Protein AF-J1I8H1-F1 (afdb_monomer_lite)

Sequence (142 aa):
MSASLAVLFSNYQLYTHQLIQLRWQAKSLSPWIWAPKLAKFALEAEREKDLLLDIMLADGQLPPASKSAHQRLANIPDLQGVKKTLPKILLRLRENSQLILGQIESWAKEQPQEKKWAKLKVALEERLLELEVGPKRQELSA

Foldseek 3Di:
DQQDLLQLLLLLVQLLVLLVVVLVLCCVFFVPPSNVLSVVVSVVSVVLSVLSQVVCVVVVHDHDPDPVSSVVSHPQDHCVPQPSDQQSSLVSSLVSLVVSLVSLVVVCVVCVPPVSSVVSNVSSVVSNVVSVVPQDPVRRPD

Radius of gyration: 15.37 Å; chains: 1; bounding box: 39×29×42 Å

Structure (mmCIF, N/CA/C/O backbone):
data_AF-J1I8H1-F1
#
_entry.id   AF-J1I8H1-F1
#
loop_
_atom_site.group_PDB
_atom_site.id
_atom_site.type_symbol
_atom_site.label_atom_id
_atom_site.label_alt_id
_atom_site.label_comp_id
_atom_site.label_asym_id
_atom_site.label_entity_id
_atom_site.label_seq_id
_atom_site.pdbx_PDB_ins_code
_atom_site.Cartn_x
_atom_site.Cartn_y
_atom_site.Cartn_z
_atom_site.occupancy
_atom_site.B_iso_or_equiv
_atom_site.auth_seq_id
_atom_site.auth_comp_id
_atom_site.auth_asym_id
_atom_site.auth_atom_id
_atom_site.pdbx_PDB_model_num
ATOM 1 N N . MET A 1 1 ? -0.354 16.217 13.204 1.00 37.94 1 MET A N 1
ATOM 2 C CA . MET A 1 1 ? -1.635 15.951 12.517 1.00 37.94 1 MET A CA 1
ATOM 3 C C . MET A 1 1 ? -1.649 14.472 12.182 1.00 37.94 1 MET A C 1
ATOM 5 O O . MET A 1 1 ? -0.811 14.071 11.383 1.00 37.94 1 MET A O 1
ATOM 9 N N . SER A 1 2 ? -2.486 13.660 12.833 1.00 48.31 2 SER A N 1
ATOM 10 C CA . SER A 1 2 ? -2.638 12.254 12.443 1.00 48.31 2 SER A CA 1
ATOM 11 C C . SER A 1 2 ? -3.287 12.215 11.055 1.00 48.31 2 SER A C 1
ATOM 13 O O . SER A 1 2 ? -4.291 12.883 10.801 1.00 48.31 2 SER A O 1
ATOM 15 N N . ALA A 1 3 ? -2.649 11.538 10.100 1.00 62.69 3 ALA A N 1
ATOM 16 C CA . ALA A 1 3 ? -3.223 11.355 8.771 1.00 62.69 3 ALA A CA 1
ATOM 17 C C . ALA A 1 3 ? -4.451 10.447 8.910 1.00 62.69 3 ALA A C 1
ATOM 19 O O . ALA A 1 3 ? -4.320 9.345 9.435 1.00 62.69 3 ALA A O 1
ATOM 20 N N . SER A 1 4 ? -5.631 10.899 8.476 1.00 85.25 4 SER A N 1
ATOM 21 C CA . SER A 1 4 ? -6.875 10.137 8.645 1.00 85.25 4 SER A CA 1
ATOM 22 C C . SER A 1 4 ? -6.801 8.760 7.971 1.00 85.25 4 SER A C 1
ATOM 24 O O . SER A 1 4 ? -6.109 8.592 6.964 1.00 85.25 4 SER A O 1
ATOM 26 N N . LEU A 1 5 ? -7.556 7.775 8.475 1.00 90.00 5 LEU A N 1
ATOM 27 C CA . LEU A 1 5 ? -7.651 6.451 7.840 1.00 90.00 5 LEU A CA 1
ATOM 28 C C . LEU A 1 5 ? -8.076 6.549 6.369 1.00 90.00 5 LEU A C 1
ATOM 30 O O . LEU A 1 5 ? -7.595 5.792 5.533 1.00 90.00 5 LEU A O 1
ATOM 34 N N . ALA A 1 6 ? -8.895 7.546 6.024 1.00 92.12 6 ALA A N 1
ATOM 35 C CA . ALA A 1 6 ? -9.278 7.833 4.646 1.00 92.12 6 ALA A CA 1
ATOM 36 C C . ALA A 1 6 ? -8.084 8.201 3.738 1.00 92.12 6 ALA A C 1
ATOM 38 O O . ALA A 1 6 ? -8.099 7.862 2.551 1.00 92.12 6 ALA A O 1
ATOM 39 N N . VAL A 1 7 ? -7.047 8.866 4.267 1.00 93.62 7 VAL A N 1
ATOM 40 C CA . VAL A 1 7 ? -5.796 9.141 3.536 1.00 93.62 7 VAL A CA 1
ATOM 41 C C . VAL A 1 7 ? -5.021 7.848 3.313 1.00 93.62 7 VAL 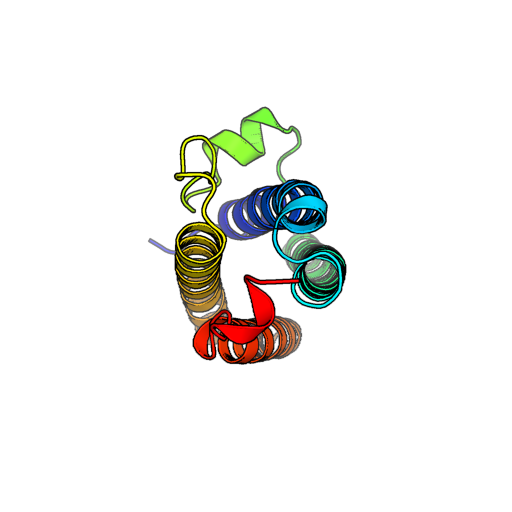A C 1
ATOM 43 O O . VAL A 1 7 ? -4.659 7.560 2.175 1.00 93.62 7 VAL A O 1
ATOM 46 N N . LEU A 1 8 ? -4.826 7.036 4.357 1.00 93.75 8 LEU A N 1
ATOM 47 C CA . LEU A 1 8 ? -4.116 5.756 4.243 1.00 93.75 8 LEU A CA 1
ATOM 48 C C . LEU A 1 8 ? -4.824 4.803 3.267 1.00 93.75 8 LEU A C 1
ATOM 50 O O . LEU A 1 8 ? -4.192 4.233 2.379 1.00 93.75 8 LEU A O 1
ATOM 54 N N . PHE A 1 9 ? -6.149 4.705 3.357 1.00 95.19 9 PHE A N 1
ATOM 55 C CA . PHE A 1 9 ? -6.962 3.928 2.425 1.00 95.19 9 PHE A CA 1
ATOM 56 C C . PHE A 1 9 ? -6.828 4.443 0.984 1.00 95.19 9 PHE A C 1
ATOM 58 O O . PHE A 1 9 ? -6.683 3.666 0.041 1.00 95.19 9 PHE A O 1
ATOM 65 N N . SER A 1 10 ? -6.822 5.766 0.792 1.00 95.31 10 SER A N 1
ATOM 66 C CA . SER A 1 10 ? -6.630 6.372 -0.533 1.00 95.31 10 SER A CA 1
ATOM 67 C C . SER A 1 10 ? -5.224 6.154 -1.089 1.00 95.31 10 SER A C 1
ATOM 69 O O . SER A 1 10 ? -5.076 5.947 -2.293 1.00 95.31 10 SER A O 1
ATOM 71 N N . ASN A 1 11 ? -4.205 6.136 -0.229 1.00 94.94 11 ASN A N 1
ATOM 72 C CA . ASN A 1 11 ? -2.849 5.763 -0.611 1.00 94.94 11 ASN A CA 1
ATOM 73 C C . ASN A 1 11 ? -2.792 4.319 -1.086 1.00 94.94 11 ASN A C 1
ATOM 75 O O . ASN A 1 11 ? -2.241 4.067 -2.150 1.00 94.94 11 ASN A O 1
ATOM 79 N N . TYR A 1 12 ? -3.422 3.391 -0.367 1.00 94.62 12 TYR A N 1
ATOM 80 C CA . TYR A 1 12 ? -3.531 1.999 -0.798 1.00 94.62 12 TYR A CA 1
ATOM 81 C C . TYR A 1 12 ? -4.258 1.853 -2.134 1.00 94.62 12 TYR A C 1
ATOM 83 O O . TYR A 1 12 ? -3.799 1.121 -3.011 1.00 94.62 12 TYR A O 1
ATOM 91 N N . GLN A 1 13 ? -5.347 2.597 -2.335 1.00 94.75 13 GLN A N 1
ATOM 92 C CA . GLN A 1 13 ? -6.073 2.607 -3.603 1.00 94.75 13 GLN A CA 1
ATOM 93 C C . GLN A 1 13 ? -5.183 3.082 -4.767 1.00 94.75 13 GLN A C 1
ATOM 95 O O . GLN A 1 13 ? -5.150 2.443 -5.821 1.00 94.75 13 GLN A O 1
ATOM 100 N N . LEU A 1 14 ? -4.443 4.183 -4.590 1.00 94.31 14 LEU A N 1
ATOM 101 C CA . LEU A 1 14 ? -3.525 4.696 -5.611 1.00 94.31 14 LEU A CA 1
ATOM 102 C C . LEU A 1 14 ? -2.339 3.746 -5.834 1.00 94.31 14 LEU A C 1
ATOM 104 O O . LEU A 1 14 ? -2.012 3.422 -6.975 1.00 94.31 14 LEU A O 1
ATOM 108 N N . TYR A 1 15 ? -1.734 3.255 -4.757 1.00 94.44 15 TYR A N 1
ATOM 109 C CA . TYR A 1 15 ? -0.592 2.346 -4.781 1.00 94.44 15 TYR A CA 1
ATOM 110 C C . TYR A 1 15 ? -0.912 1.039 -5.510 1.00 94.44 15 TYR A C 1
ATOM 112 O O . TYR A 1 15 ? -0.144 0.575 -6.353 1.00 94.44 15 TYR A O 1
ATOM 120 N N . THR A 1 16 ? -2.090 0.476 -5.261 1.00 94.38 16 THR A N 1
ATOM 121 C CA . THR A 1 16 ? -2.517 -0.761 -5.917 1.00 94.38 16 THR A CA 1
ATOM 122 C C . THR A 1 16 ? -2.745 -0.554 -7.411 1.00 94.38 16 THR A C 1
ATOM 124 O O . THR A 1 16 ? -2.277 -1.340 -8.238 1.00 94.38 16 THR A O 1
ATOM 127 N N . HIS A 1 17 ? -3.377 0.564 -7.788 1.00 92.38 17 HIS A N 1
ATOM 128 C CA . HIS A 1 17 ? -3.529 0.948 -9.192 1.00 92.38 17 HIS A CA 1
ATOM 129 C C . HIS A 1 17 ? -2.165 1.095 -9.883 1.00 92.38 17 HIS A C 1
ATOM 131 O O . HIS A 1 17 ? -1.974 0.611 -11.002 1.00 92.38 17 HIS A O 1
ATOM 137 N N . GLN A 1 18 ? -1.199 1.719 -9.208 1.00 91.44 18 GLN A N 1
ATOM 138 C CA . GLN A 1 18 ? 0.170 1.868 -9.696 1.00 91.44 18 GLN A CA 1
ATOM 139 C C . GLN A 1 18 ? 0.850 0.514 -9.912 1.00 91.44 18 GLN A C 1
ATOM 141 O O . GLN A 1 18 ? 1.383 0.277 -10.993 1.00 91.44 18 GLN A O 1
ATOM 146 N N . LEU A 1 19 ? 0.779 -0.410 -8.950 1.00 92.81 19 LEU A N 1
ATOM 147 C CA . LEU A 1 19 ? 1.340 -1.759 -9.089 1.00 92.81 19 LEU A CA 1
ATOM 148 C C . LEU A 1 19 ? 0.769 -2.502 -10.306 1.00 92.81 19 LEU A C 1
ATOM 150 O O . LEU A 1 19 ? 1.519 -3.114 -11.070 1.00 92.81 19 LEU A O 1
ATOM 154 N N . ILE A 1 20 ? -0.541 -2.386 -10.546 1.00 91.25 20 ILE A N 1
ATOM 155 C CA . ILE A 1 20 ? -1.196 -2.975 -11.722 1.00 91.25 20 ILE A CA 1
ATOM 156 C C . ILE A 1 20 ? -0.669 -2.342 -13.013 1.00 91.25 20 ILE A C 1
ATOM 158 O O . ILE A 1 20 ? -0.311 -3.061 -13.947 1.00 91.25 20 ILE A O 1
ATOM 162 N N . GLN A 1 21 ? -0.588 -1.012 -13.089 1.00 88.31 21 GLN A N 1
ATOM 163 C CA . GLN A 1 21 ? -0.048 -0.328 -14.269 1.00 88.31 21 GLN A CA 1
ATOM 164 C C . GLN A 1 21 ? 1.404 -0.723 -14.545 1.00 88.31 21 GLN A C 1
ATOM 166 O O . GLN A 1 21 ? 1.776 -0.990 -15.690 1.00 88.31 21 GLN A O 1
ATOM 171 N N . LEU A 1 22 ? 2.219 -0.803 -13.498 1.00 87.25 22 LEU A N 1
ATOM 172 C CA . LEU A 1 22 ? 3.619 -1.173 -13.613 1.00 87.25 22 LEU A CA 1
ATOM 173 C C . LEU A 1 22 ? 3.810 -2.625 -14.015 1.00 87.25 22 LEU A C 1
ATOM 175 O O . LEU A 1 22 ? 4.704 -2.905 -14.806 1.00 87.25 22 LEU A O 1
ATOM 179 N N . ARG A 1 23 ? 2.962 -3.544 -13.545 1.00 88.31 23 ARG A N 1
ATOM 180 C CA . ARG A 1 23 ? 2.955 -4.931 -14.022 1.00 88.31 23 ARG A CA 1
ATOM 181 C C . ARG A 1 23 ? 2.849 -4.977 -15.546 1.00 88.31 23 ARG A C 1
ATOM 183 O O . ARG A 1 23 ? 3.581 -5.732 -16.181 1.00 88.31 23 ARG A O 1
ATOM 190 N N . TRP A 1 24 ? 1.960 -4.179 -16.141 1.00 85.19 24 TRP A N 1
ATOM 191 C CA . TRP A 1 24 ? 1.814 -4.118 -17.599 1.00 85.19 24 TRP A CA 1
ATOM 192 C C . TRP A 1 24 ? 3.061 -3.565 -18.289 1.00 85.19 24 TRP A C 1
ATOM 194 O O . TRP A 1 24 ? 3.471 -4.110 -19.307 1.00 85.19 24 TRP A O 1
ATOM 204 N N . GLN A 1 25 ? 3.704 -2.546 -17.717 1.00 82.88 25 GLN A N 1
ATOM 205 C CA . GLN A 1 25 ? 4.967 -2.010 -18.242 1.00 82.88 25 GLN A CA 1
ATOM 206 C C . GLN A 1 25 ? 6.132 -3.000 -18.089 1.00 82.88 25 GLN A C 1
ATOM 208 O O . GLN A 1 25 ? 6.980 -3.120 -18.969 1.00 82.88 25 GLN A O 1
ATOM 213 N N . ALA A 1 26 ? 6.170 -3.749 -16.989 1.00 81.94 26 ALA A N 1
ATOM 214 C CA . ALA A 1 26 ? 7.198 -4.743 -16.729 1.00 81.94 26 ALA A CA 1
ATOM 215 C C . ALA A 1 26 ? 7.097 -5.948 -17.671 1.00 81.94 26 ALA A C 1
ATOM 217 O O . ALA A 1 26 ? 8.117 -6.576 -17.925 1.00 81.94 26 ALA A O 1
ATOM 218 N N . LYS A 1 27 ? 5.929 -6.240 -18.265 1.00 81.94 27 LYS A N 1
ATOM 219 C CA . LYS A 1 27 ? 5.814 -7.294 -19.291 1.00 81.94 27 LYS A CA 1
ATOM 220 C C . LYS A 1 27 ? 6.740 -7.073 -20.489 1.00 81.94 27 LYS A C 1
ATOM 222 O O . LYS A 1 27 ? 7.129 -8.048 -21.112 1.00 81.94 27 LYS A O 1
ATOM 227 N N . SER A 1 28 ? 7.095 -5.829 -20.807 1.00 81.69 28 SER A N 1
ATOM 228 C CA . SER A 1 28 ? 8.050 -5.532 -21.883 1.00 81.69 28 SER A CA 1
ATOM 229 C C . SER A 1 28 ? 9.493 -5.341 -21.409 1.00 81.69 28 SER A C 1
ATOM 231 O O . SER A 1 28 ? 10.383 -5.303 -22.244 1.00 81.69 28 SER A O 1
ATOM 233 N N . LEU A 1 29 ? 9.731 -5.153 -20.106 1.00 79.88 29 LEU A N 1
ATOM 234 C CA . LEU A 1 29 ? 11.059 -4.814 -19.561 1.00 79.88 29 LEU A CA 1
ATOM 235 C C . LEU A 1 29 ? 11.703 -5.949 -18.753 1.00 79.88 29 LEU A C 1
ATOM 237 O O . LEU A 1 29 ? 12.917 -5.975 -18.604 1.00 79.88 29 LEU A O 1
ATOM 241 N N . SER A 1 30 ? 10.884 -6.801 -18.138 1.00 83.62 30 SER A N 1
ATOM 242 C CA . SER A 1 30 ? 11.289 -7.941 -17.313 1.00 83.62 30 SER A CA 1
ATOM 243 C C . SER A 1 30 ? 10.073 -8.870 -17.102 1.00 83.62 30 SER A C 1
ATOM 245 O O . SER A 1 30 ? 9.484 -8.925 -16.009 1.00 83.62 30 SER A O 1
ATOM 247 N N . PRO A 1 31 ? 9.627 -9.564 -18.167 1.00 84.94 31 PRO A N 1
ATOM 248 C CA . PRO A 1 31 ? 8.388 -10.347 -18.169 1.00 84.94 31 PRO A CA 1
ATOM 249 C C . PRO A 1 31 ? 8.385 -11.516 -17.185 1.00 84.94 31 PRO A C 1
ATOM 251 O O . PRO A 1 31 ? 7.321 -11.896 -16.701 1.00 84.94 31 PRO A O 1
ATOM 254 N N . TRP A 1 32 ? 9.554 -12.080 -16.885 1.00 88.06 32 TRP A N 1
ATOM 255 C CA . TRP A 1 32 ? 9.677 -13.321 -16.114 1.00 88.06 32 TRP A CA 1
ATOM 256 C C . TRP A 1 32 ? 9.987 -13.109 -14.635 1.00 88.06 32 TRP A C 1
ATOM 258 O O . TRP A 1 32 ? 9.806 -14.025 -13.840 1.00 88.06 32 TRP A O 1
ATOM 268 N N . ILE A 1 33 ? 10.440 -11.913 -14.253 1.00 88.75 33 ILE A N 1
ATOM 269 C CA . ILE A 1 33 ? 10.915 -11.642 -12.891 1.00 88.75 33 ILE A CA 1
ATOM 270 C C . ILE A 1 33 ? 10.076 -10.545 -12.254 1.00 88.75 33 ILE A C 1
ATOM 272 O O . ILE A 1 33 ? 9.372 -10.793 -11.274 1.00 88.75 33 ILE A O 1
ATOM 276 N N . TRP A 1 34 ? 10.080 -9.341 -12.826 1.00 89.19 34 TRP A N 1
ATOM 277 C CA . TRP A 1 34 ? 9.380 -8.219 -12.205 1.00 89.19 34 TRP A CA 1
ATOM 278 C C . TRP A 1 34 ? 7.894 -8.169 -12.530 1.00 89.19 34 TRP A C 1
ATOM 280 O O . TRP A 1 34 ? 7.117 -7.787 -11.659 1.00 89.19 34 TRP A O 1
ATOM 290 N N . ALA A 1 35 ? 7.452 -8.596 -13.716 1.00 89.44 35 ALA A N 1
ATOM 291 C CA . ALA A 1 35 ? 6.015 -8.632 -13.998 1.00 89.44 35 ALA A CA 1
ATOM 292 C C . ALA A 1 35 ? 5.239 -9.581 -13.049 1.00 89.44 35 ALA A C 1
ATOM 294 O O . ALA A 1 35 ? 4.192 -9.163 -12.544 1.00 89.44 35 ALA A O 1
ATOM 295 N N . PRO A 1 36 ? 5.722 -10.801 -12.726 1.00 92.06 36 PRO A N 1
ATOM 296 C CA . PRO A 1 36 ? 5.087 -11.663 -11.727 1.00 92.06 36 PRO A CA 1
ATOM 297 C C . PRO A 1 36 ? 5.156 -11.088 -10.308 1.00 92.06 36 PRO A C 1
ATOM 299 O O . PRO A 1 36 ? 4.144 -11.097 -9.611 1.00 92.06 36 PRO A O 1
ATOM 302 N N . LYS A 1 37 ? 6.300 -10.519 -9.894 1.00 92.69 37 LYS A N 1
ATOM 303 C CA . LYS A 1 37 ? 6.436 -9.870 -8.576 1.00 92.69 37 LYS A CA 1
ATOM 304 C C . LYS A 1 37 ? 5.466 -8.704 -8.399 1.00 92.69 37 LYS A C 1
ATOM 306 O O . LYS A 1 37 ? 4.742 -8.650 -7.416 1.00 92.69 37 LYS A O 1
ATOM 311 N N . LEU A 1 38 ? 5.371 -7.817 -9.388 1.00 92.50 38 LEU A N 1
ATOM 312 C CA . LEU A 1 38 ? 4.430 -6.693 -9.358 1.00 92.50 38 LEU A CA 1
ATOM 313 C C . LEU A 1 38 ? 2.969 -7.162 -9.348 1.00 92.50 38 LEU A C 1
ATOM 315 O O . LEU A 1 38 ? 2.121 -6.513 -8.743 1.00 92.50 38 LEU A O 1
ATOM 319 N N . ALA A 1 39 ? 2.666 -8.301 -9.979 1.00 93.38 39 ALA A N 1
ATOM 320 C CA . ALA A 1 39 ? 1.345 -8.919 -9.885 1.00 93.38 39 ALA A CA 1
ATOM 321 C C . ALA A 1 39 ? 1.049 -9.440 -8.470 1.00 93.38 39 ALA A C 1
ATOM 323 O O . ALA A 1 39 ? -0.047 -9.207 -7.963 1.00 93.38 39 ALA A O 1
ATOM 324 N N . LYS A 1 40 ? 2.023 -10.110 -7.840 1.00 95.19 40 LYS A N 1
ATOM 325 C CA . LYS A 1 40 ? 1.945 -10.561 -6.444 1.00 95.19 40 LYS A CA 1
ATOM 326 C C . LYS A 1 40 ? 1.725 -9.368 -5.509 1.00 95.19 40 LYS A C 1
ATOM 328 O O . LYS A 1 40 ? 0.758 -9.372 -4.757 1.00 95.19 40 LYS A O 1
ATOM 333 N N . PHE A 1 41 ? 2.526 -8.311 -5.641 1.00 95.12 41 PHE A N 1
ATOM 334 C CA . PHE A 1 41 ? 2.388 -7.103 -4.825 1.00 95.12 41 PHE A CA 1
ATOM 335 C C . PHE A 1 41 ? 1.030 -6.428 -5.002 1.00 95.12 41 PHE A C 1
ATOM 337 O O . PHE A 1 41 ? 0.453 -5.976 -4.022 1.00 95.12 41 PHE A O 1
ATOM 344 N N . ALA A 1 42 ? 0.494 -6.362 -6.227 1.00 94.69 42 ALA A N 1
ATOM 345 C CA . ALA A 1 42 ? -0.832 -5.789 -6.458 1.00 94.69 42 ALA A CA 1
ATOM 346 C C . ALA A 1 42 ? -1.932 -6.581 -5.732 1.00 94.69 42 ALA A C 1
ATOM 348 O O . ALA A 1 42 ? -2.838 -5.988 -5.156 1.00 94.69 42 ALA A O 1
ATOM 349 N N . LEU A 1 43 ? -1.841 -7.914 -5.740 1.00 95.44 43 LEU A N 1
ATOM 350 C CA . LEU A 1 43 ? -2.790 -8.777 -5.037 1.00 95.44 43 LEU A CA 1
ATOM 351 C C . LEU A 1 43 ? -2.696 -8.611 -3.516 1.00 95.44 43 LEU A C 1
ATOM 353 O O . LEU A 1 43 ? -3.716 -8.578 -2.834 1.00 95.44 43 LEU A O 1
ATOM 357 N N . GLU A 1 44 ? -1.482 -8.521 -2.981 1.00 95.38 44 GLU A N 1
ATOM 358 C CA . GLU A 1 44 ? -1.258 -8.266 -1.556 1.00 95.38 44 GLU A CA 1
ATOM 359 C C . GLU A 1 44 ? -1.772 -6.887 -1.143 1.00 95.38 44 GLU A C 1
ATOM 361 O O . GLU A 1 44 ? -2.462 -6.780 -0.136 1.00 95.38 44 GLU A O 1
ATOM 366 N N . ALA A 1 45 ? -1.527 -5.854 -1.952 1.00 95.75 45 ALA A N 1
ATOM 367 C CA . ALA A 1 45 ? -2.008 -4.505 -1.684 1.00 95.75 45 ALA A CA 1
ATOM 368 C C . ALA A 1 45 ? -3.548 -4.416 -1.686 1.00 95.75 45 ALA A C 1
ATOM 370 O O . ALA A 1 45 ? -4.108 -3.713 -0.847 1.00 95.75 45 ALA A O 1
ATOM 371 N N . GLU A 1 46 ? -4.245 -5.166 -2.553 1.00 95.44 46 GLU A N 1
ATOM 372 C CA . GLU A 1 46 ? -5.710 -5.302 -2.469 1.00 95.44 46 GLU A CA 1
ATOM 373 C C . GLU A 1 46 ? -6.142 -5.954 -1.143 1.00 95.44 46 GLU A C 1
ATOM 375 O O . GLU A 1 46 ? -7.012 -5.422 -0.460 1.00 95.44 46 GLU A O 1
ATOM 380 N N . ARG A 1 47 ? -5.491 -7.045 -0.714 1.00 95.44 47 ARG A N 1
ATOM 381 C CA . ARG A 1 47 ? -5.806 -7.707 0.571 1.00 95.44 47 ARG A CA 1
ATOM 382 C C . ARG A 1 47 ? -5.536 -6.806 1.778 1.00 95.44 47 ARG A C 1
ATOM 384 O O . ARG A 1 47 ? -6.288 -6.815 2.746 1.00 95.44 47 ARG A O 1
ATOM 391 N N . GLU A 1 48 ? -4.453 -6.037 1.738 1.00 94.94 48 GLU A N 1
ATOM 392 C CA . GLU A 1 48 ? -4.120 -5.037 2.756 1.00 94.94 48 GLU A CA 1
ATOM 393 C C . GLU A 1 48 ? -5.172 -3.920 2.800 1.00 94.94 48 GLU A C 1
ATOM 395 O O . GLU A 1 48 ? -5.577 -3.487 3.879 1.00 94.94 48 GLU A O 1
ATOM 400 N N . LYS A 1 49 ? -5.678 -3.489 1.641 1.00 94.56 49 LYS A N 1
ATOM 401 C CA . LYS A 1 49 ? -6.774 -2.521 1.557 1.00 94.56 49 LYS A CA 1
ATOM 402 C C . LYS A 1 49 ? -8.073 -3.069 2.158 1.00 94.56 49 LYS A C 1
ATOM 404 O O . LYS A 1 49 ? -8.763 -2.320 2.845 1.00 94.56 49 LYS A O 1
ATOM 409 N N . ASP A 1 50 ? -8.382 -4.351 1.969 1.00 94.38 50 ASP A N 1
ATOM 410 C CA . ASP A 1 50 ? -9.537 -4.994 2.614 1.00 94.38 50 ASP A CA 1
ATOM 411 C C . ASP A 1 50 ? -9.385 -5.014 4.146 1.00 94.38 50 ASP A C 1
ATOM 413 O O . ASP A 1 50 ? -10.314 -4.663 4.870 1.00 94.38 50 ASP A O 1
ATOM 417 N N . LEU A 1 51 ? -8.185 -5.314 4.660 1.00 94.38 51 LEU A N 1
ATOM 418 C CA . LEU A 1 51 ? -7.908 -5.219 6.099 1.00 94.38 51 LEU A CA 1
ATOM 419 C C . LEU A 1 51 ? -8.089 -3.791 6.630 1.00 94.38 51 LEU A C 1
ATOM 421 O O . LEU A 1 51 ? -8.619 -3.610 7.726 1.00 94.38 51 LEU A O 1
ATOM 425 N N . LEU A 1 52 ? -7.659 -2.780 5.868 1.00 93.69 52 LEU A N 1
ATOM 426 C CA . LEU A 1 52 ? -7.884 -1.375 6.212 1.00 93.69 52 LEU A CA 1
ATOM 427 C C . LEU A 1 52 ? -9.367 -1.012 6.202 1.00 93.69 52 LEU A C 1
ATOM 429 O O . LEU A 1 52 ? -9.804 -0.272 7.080 1.00 93.69 52 LEU A O 1
ATOM 433 N N . LEU A 1 53 ? -10.142 -1.536 5.250 1.00 94.12 53 LEU A N 1
ATOM 434 C CA . LEU A 1 53 ? -11.588 -1.344 5.222 1.00 94.12 53 LEU A CA 1
ATOM 435 C C . LEU A 1 53 ? -12.228 -1.887 6.500 1.00 94.12 53 LEU A C 1
ATOM 437 O O . LEU A 1 53 ? -13.016 -1.184 7.126 1.00 94.12 53 LEU A O 1
ATOM 441 N N . ASP A 1 54 ? -11.844 -3.089 6.932 1.00 94.06 54 ASP A N 1
ATOM 442 C CA . ASP A 1 54 ? -12.370 -3.673 8.166 1.00 94.06 54 ASP A CA 1
ATOM 443 C C . ASP A 1 54 ? -12.041 -2.825 9.403 1.00 94.06 54 ASP A C 1
ATOM 445 O O . ASP A 1 54 ? -12.846 -2.762 10.330 1.00 94.06 54 ASP A O 1
ATOM 449 N N . ILE A 1 55 ? -10.857 -2.201 9.450 1.00 92.56 55 ILE A N 1
ATOM 450 C CA . ILE A 1 55 ? -10.488 -1.272 10.532 1.00 92.56 55 ILE A CA 1
ATOM 451 C C . ILE A 1 55 ? -11.371 -0.022 10.469 1.00 92.56 55 ILE A C 1
ATOM 453 O O . ILE A 1 55 ? -11.958 0.367 11.474 1.00 92.56 55 ILE A O 1
ATOM 457 N N . MET A 1 56 ? -11.517 0.580 9.283 1.00 92.44 56 MET A N 1
ATOM 458 C CA . MET A 1 56 ? -12.361 1.764 9.101 1.00 92.44 56 MET A CA 1
ATOM 459 C C . MET A 1 56 ? -13.800 1.501 9.545 1.00 92.44 56 MET A C 1
ATOM 461 O O . MET A 1 56 ? -14.361 2.306 10.282 1.00 92.44 56 MET A O 1
ATOM 465 N N . LEU A 1 57 ? -14.378 0.367 9.143 1.00 92.44 57 LEU A N 1
ATOM 466 C CA . LEU A 1 57 ? -15.746 -0.001 9.503 1.00 92.44 57 LEU A CA 1
ATOM 467 C C . LEU A 1 57 ? -15.901 -0.258 11.007 1.00 92.44 57 LEU A C 1
ATOM 469 O O . LEU A 1 57 ? -16.913 0.145 11.580 1.00 92.44 57 LEU A O 1
ATOM 473 N N . ALA A 1 58 ? -14.909 -0.880 11.655 1.00 90.94 58 ALA A N 1
ATOM 474 C CA . ALA A 1 58 ? -14.904 -1.069 13.107 1.00 90.94 58 ALA A CA 1
ATOM 475 C C . ALA A 1 58 ? -14.878 0.271 13.869 1.00 90.94 58 ALA A C 1
ATOM 477 O O . ALA A 1 58 ? -15.541 0.401 14.896 1.00 90.94 58 ALA A O 1
ATOM 478 N N . ASP A 1 59 ? -14.199 1.276 13.313 1.00 87.50 59 ASP A N 1
ATOM 479 C CA . ASP A 1 59 ? -14.139 2.645 13.840 1.00 87.50 59 ASP A CA 1
ATOM 480 C C . ASP A 1 59 ? -15.336 3.523 13.401 1.00 87.50 59 ASP A C 1
ATOM 482 O O . ASP A 1 59 ? -15.354 4.730 13.653 1.00 87.50 59 ASP A O 1
ATOM 486 N N . GLY A 1 60 ? -16.342 2.954 12.721 1.00 90.75 60 GLY A N 1
ATOM 487 C CA . GLY A 1 60 ? -17.519 3.683 12.230 1.00 90.75 60 GLY A CA 1
ATOM 488 C C . GLY A 1 60 ? -17.228 4.655 11.078 1.00 90.75 60 GLY A C 1
ATOM 489 O O . GLY A 1 60 ? -18.028 5.549 10.796 1.00 90.75 60 GLY A O 1
ATOM 490 N N . GLN A 1 61 ? -16.084 4.504 10.410 1.00 91.81 61 GLN A N 1
ATOM 491 C CA . GLN A 1 61 ? -15.663 5.308 9.267 1.00 91.81 61 GLN A CA 1
ATOM 492 C C . GLN A 1 61 ? -16.011 4.616 7.946 1.00 91.81 61 GLN A C 1
ATOM 494 O O . GLN A 1 61 ? -16.020 3.392 7.834 1.00 91.81 61 GLN A O 1
ATOM 499 N N . LEU A 1 62 ? -16.253 5.417 6.907 1.00 90.31 62 LEU A N 1
ATOM 500 C CA . LEU A 1 62 ? -16.510 4.930 5.553 1.00 90.31 62 LEU A CA 1
ATOM 501 C C . LEU A 1 62 ? -15.348 5.285 4.619 1.00 90.31 62 LEU A C 1
ATOM 503 O O . LEU A 1 62 ? -14.762 6.367 4.754 1.00 90.31 62 LEU A O 1
ATOM 507 N N . PRO A 1 63 ? -15.015 4.413 3.649 1.00 91.31 63 PRO A N 1
ATOM 508 C CA . PRO A 1 63 ? -14.019 4.738 2.644 1.00 91.31 63 PRO A CA 1
ATOM 509 C C . PRO A 1 63 ? -14.510 5.896 1.757 1.00 91.31 63 PRO A C 1
ATOM 511 O O . PRO A 1 63 ? -15.717 6.092 1.581 1.00 91.31 63 PRO A O 1
ATOM 514 N N . PRO A 1 64 ? -13.592 6.667 1.151 1.00 92.62 64 PRO A N 1
ATOM 515 C CA . PRO A 1 64 ? -13.962 7.703 0.194 1.00 92.62 64 PRO A CA 1
ATOM 516 C C . PRO A 1 64 ? -14.832 7.154 -0.948 1.00 92.62 64 PRO A C 1
ATOM 518 O O . PRO A 1 64 ? -14.510 6.149 -1.568 1.00 92.62 64 PRO A O 1
ATOM 521 N N . ALA A 1 65 ? -15.927 7.848 -1.262 1.00 87.56 65 ALA A N 1
ATOM 522 C CA . ALA A 1 65 ? -16.981 7.322 -2.138 1.00 87.56 65 ALA A CA 1
ATOM 523 C C . ALA A 1 65 ? -16.671 7.368 -3.649 1.00 87.56 65 ALA A C 1
ATOM 525 O O . ALA A 1 65 ? -17.493 6.958 -4.466 1.00 87.56 65 ALA A O 1
ATOM 526 N N . SER A 1 66 ? -15.534 7.936 -4.065 1.00 91.50 66 SER A N 1
ATOM 527 C CA . SER A 1 66 ? -15.236 8.108 -5.490 1.00 91.50 66 SER A CA 1
ATOM 528 C C . SER A 1 66 ? -13.746 8.151 -5.793 1.00 91.50 66 SER A C 1
ATOM 530 O O . SER A 1 66 ? -12.924 8.561 -4.971 1.00 91.50 66 SER A O 1
ATOM 532 N N . LYS A 1 67 ? -13.400 7.833 -7.045 1.00 88.38 67 LYS A N 1
ATOM 533 C CA . LYS A 1 67 ? -12.031 7.950 -7.561 1.00 88.38 67 LYS A CA 1
ATOM 534 C C . LYS A 1 67 ? -11.447 9.357 -7.371 1.00 88.38 67 LYS A C 1
ATOM 536 O O . LYS A 1 67 ? -10.284 9.480 -7.003 1.00 88.38 67 LYS A O 1
ATOM 541 N N . SER A 1 68 ? -12.245 10.409 -7.579 1.00 91.25 68 SER A N 1
ATOM 542 C CA . SER A 1 68 ? -11.780 11.794 -7.410 1.00 91.25 68 SER A CA 1
ATOM 543 C C . SER A 1 68 ? -11.543 12.160 -5.943 1.00 91.25 68 SER A C 1
ATOM 545 O O . SER A 1 68 ? -10.700 13.005 -5.653 1.00 91.25 68 SER A O 1
ATOM 547 N N . ALA A 1 69 ? -12.277 11.546 -5.009 1.00 91.06 69 ALA A N 1
ATOM 548 C CA . ALA A 1 69 ? -12.035 11.711 -3.581 1.00 91.06 69 ALA A CA 1
ATOM 549 C C . ALA A 1 69 ? -10.721 11.033 -3.176 1.00 91.06 69 ALA A C 1
ATOM 551 O O . ALA A 1 69 ? -9.891 11.666 -2.530 1.00 91.06 69 ALA A O 1
ATOM 552 N N . HIS A 1 70 ? -10.479 9.805 -3.648 1.00 91.94 70 HIS A N 1
ATOM 553 C CA . HIS A 1 70 ? -9.200 9.127 -3.426 1.00 91.94 70 HIS A CA 1
ATOM 554 C C . HIS A 1 70 ? -8.016 9.924 -3.973 1.00 91.94 70 HIS A C 1
ATOM 556 O O . HIS A 1 70 ? -7.034 10.106 -3.269 1.00 91.94 70 HIS A O 1
ATOM 562 N N . GLN A 1 71 ? -8.116 10.454 -5.195 1.00 89.19 71 GLN A N 1
ATOM 563 C CA . GLN A 1 71 ? -7.042 11.254 -5.798 1.00 89.19 71 GLN A CA 1
ATOM 564 C C . GLN A 1 71 ? -6.734 12.540 -5.024 1.00 89.19 71 GLN A C 1
ATOM 566 O O . GLN A 1 71 ? -5.590 12.972 -5.005 1.00 89.19 71 GLN A O 1
ATOM 571 N N . ARG A 1 72 ? -7.744 13.154 -4.396 1.00 90.19 72 ARG A N 1
ATOM 572 C CA . ARG A 1 72 ? -7.564 14.357 -3.569 1.00 90.19 72 ARG A CA 1
ATOM 573 C C . ARG A 1 72 ? -6.950 14.057 -2.203 1.00 90.19 72 ARG A C 1
ATOM 575 O O . ARG A 1 72 ? -6.278 14.918 -1.651 1.00 90.19 72 ARG A O 1
ATOM 582 N N . LEU A 1 73 ? -7.22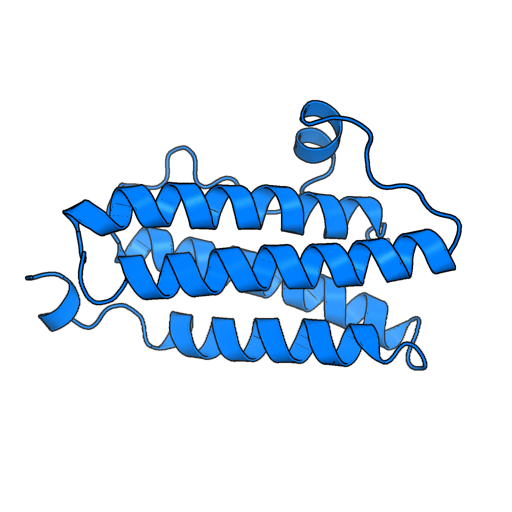6 12.876 -1.651 1.00 93.00 73 LEU A N 1
ATOM 583 C CA . LEU A 1 73 ? -6.769 12.470 -0.320 1.00 93.00 73 LEU A CA 1
ATOM 584 C C . LEU A 1 73 ? -5.414 11.765 -0.340 1.00 93.00 73 LEU A C 1
ATOM 586 O O . LEU A 1 73 ? -4.664 11.886 0.625 1.00 93.00 73 LEU A O 1
ATOM 590 N N . ALA A 1 74 ? -5.117 11.012 -1.400 1.00 91.69 74 ALA A N 1
ATOM 591 C CA . ALA A 1 74 ? -3.854 10.306 -1.529 1.00 91.69 74 ALA A CA 1
ATOM 592 C C . ALA A 1 74 ? -2.694 11.309 -1.497 1.00 91.69 74 ALA A C 1
ATOM 594 O O . ALA A 1 74 ? -2.686 12.300 -2.225 1.00 91.69 74 ALA A O 1
ATOM 595 N N . ASN A 1 75 ? -1.711 11.036 -0.648 1.00 91.69 75 ASN A N 1
ATOM 596 C CA . ASN A 1 75 ? -0.532 11.876 -0.468 1.00 91.69 75 ASN A CA 1
ATOM 597 C C . ASN A 1 75 ? 0.774 11.157 -0.828 1.00 91.69 75 ASN A C 1
ATOM 599 O O . ASN A 1 75 ? 1.854 11.696 -0.591 1.00 91.69 75 ASN A O 1
ATOM 603 N N . ILE A 1 76 ? 0.687 9.969 -1.432 1.00 92.31 76 ILE A N 1
ATOM 604 C CA . ILE A 1 76 ? 1.827 9.351 -2.109 1.00 92.31 76 ILE A CA 1
ATOM 605 C C . ILE A 1 76 ? 1.984 9.913 -3.533 1.00 92.31 76 ILE A C 1
ATOM 607 O O . ILE A 1 76 ? 0.984 10.170 -4.210 1.00 92.31 76 ILE A O 1
ATOM 611 N N . PRO A 1 77 ? 3.224 10.086 -4.021 1.00 88.12 77 PRO A N 1
ATOM 612 C CA . PRO A 1 77 ? 3.482 10.485 -5.397 1.00 88.12 77 PRO A CA 1
ATOM 613 C C . PRO A 1 77 ? 2.822 9.567 -6.433 1.00 88.12 77 PRO A C 1
ATOM 615 O O . PRO A 1 77 ? 2.926 8.336 -6.358 1.00 88.12 77 PRO A O 1
ATOM 618 N N . ASP A 1 78 ? 2.215 10.172 -7.460 1.00 84.81 78 ASP A N 1
ATOM 619 C CA . ASP A 1 78 ? 1.806 9.416 -8.640 1.00 84.81 78 ASP A CA 1
ATOM 620 C C . ASP A 1 78 ? 3.032 8.975 -9.469 1.00 84.81 78 ASP A C 1
ATOM 622 O O . ASP A 1 78 ? 4.068 9.647 -9.501 1.00 84.81 78 ASP A O 1
ATOM 626 N N . LEU A 1 79 ? 2.923 7.836 -10.151 1.00 81.50 79 LEU A N 1
ATOM 627 C CA . LEU A 1 79 ? 3.933 7.330 -11.080 1.00 81.50 79 LEU A CA 1
ATOM 628 C C . LEU A 1 79 ? 3.761 7.883 -12.497 1.00 81.50 79 LEU A C 1
ATOM 630 O O . LEU A 1 79 ? 4.604 7.635 -13.364 1.00 81.50 79 LEU A O 1
ATOM 634 N N . GLN A 1 80 ? 2.684 8.631 -12.752 1.00 71.12 80 GLN A N 1
ATOM 635 C CA . GLN A 1 80 ? 2.478 9.326 -14.019 1.00 71.12 80 GLN A CA 1
ATOM 636 C C . GLN A 1 80 ? 3.659 10.270 -14.297 1.00 71.12 80 GLN A C 1
ATOM 638 O O . GLN A 1 80 ? 3.920 11.206 -13.549 1.00 71.12 80 GLN A O 1
ATOM 643 N N . GLY A 1 81 ? 4.406 10.000 -15.371 1.00 65.44 81 GLY A N 1
ATOM 644 C CA . GLY A 1 81 ? 5.565 10.804 -15.778 1.00 65.44 81 GLY A CA 1
ATOM 645 C C . GLY A 1 81 ? 6.926 10.322 -15.257 1.00 65.44 81 GLY A C 1
ATOM 646 O O . GLY A 1 81 ? 7.952 10.867 -15.668 1.00 65.44 81 GLY A O 1
ATOM 647 N N . VAL A 1 82 ? 6.989 9.271 -14.429 1.00 70.75 82 VAL A N 1
ATOM 648 C CA . VAL A 1 82 ? 8.273 8.629 -14.096 1.00 70.75 82 VAL A CA 1
ATOM 649 C C . VAL A 1 82 ? 8.871 8.032 -15.375 1.00 70.75 82 VAL A C 1
ATOM 651 O O . VAL A 1 82 ? 8.186 7.336 -16.128 1.00 70.75 82 VAL A O 1
ATOM 654 N N . LYS A 1 83 ? 10.159 8.310 -15.649 1.00 67.06 83 LYS A N 1
ATOM 655 C CA . LYS A 1 83 ? 10.866 7.722 -16.805 1.00 67.06 83 LYS A CA 1
ATOM 656 C C . LYS A 1 83 ? 10.658 6.202 -16.800 1.00 67.06 83 LYS A C 1
ATOM 658 O O . LYS A 1 83 ? 10.903 5.566 -15.778 1.00 67.06 83 LYS A O 1
ATOM 663 N N . LYS A 1 84 ? 10.280 5.639 -17.955 1.00 73.25 84 LYS A N 1
ATOM 664 C CA . LYS A 1 84 ? 9.903 4.225 -18.176 1.00 73.25 84 LYS A CA 1
ATOM 665 C C . LYS A 1 84 ? 11.061 3.218 -18.049 1.00 73.25 84 LYS A C 1
ATOM 667 O O . LYS A 1 84 ? 11.160 2.270 -18.817 1.00 73.25 84 LYS A O 1
ATOM 672 N N . THR A 1 85 ? 11.977 3.434 -17.117 1.00 82.06 85 THR A N 1
ATOM 673 C 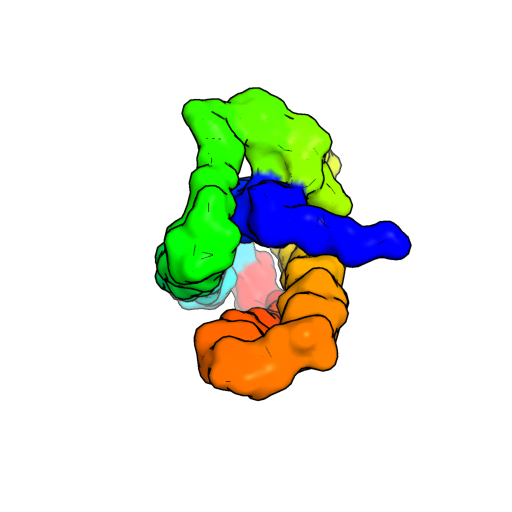CA . THR A 1 85 ? 13.043 2.487 -16.791 1.00 82.06 85 THR A CA 1
ATOM 674 C C . THR A 1 85 ? 12.658 1.759 -15.515 1.00 82.06 85 THR A C 1
ATOM 676 O O . THR A 1 85 ? 12.353 2.415 -14.515 1.00 82.06 85 THR A O 1
ATOM 679 N N . LEU A 1 86 ? 12.735 0.430 -15.528 1.00 82.12 86 LEU A N 1
ATOM 680 C CA . LEU A 1 86 ? 12.385 -0.410 -14.385 1.00 82.12 86 LEU A CA 1
ATOM 681 C C . LEU A 1 86 ? 13.082 0.010 -13.069 1.00 82.12 86 LEU A C 1
ATOM 683 O O . LEU A 1 86 ? 12.382 0.138 -12.071 1.00 82.12 86 LEU A O 1
ATOM 687 N N . PRO A 1 87 ? 14.386 0.361 -13.030 1.00 85.50 87 PRO A N 1
ATOM 688 C CA . PRO A 1 87 ? 15.024 0.801 -11.783 1.00 85.50 87 PRO A CA 1
ATOM 689 C C . PRO A 1 87 ? 14.390 2.052 -11.154 1.00 85.50 87 PRO A C 1
ATOM 691 O O . PRO A 1 87 ? 14.198 2.106 -9.945 1.00 85.50 87 PRO A O 1
ATOM 694 N N . LYS A 1 88 ? 14.022 3.055 -11.964 1.00 85.00 88 LYS A N 1
ATOM 695 C CA . LYS A 1 88 ? 13.383 4.289 -11.462 1.00 85.00 88 LYS A CA 1
ATOM 696 C C . LYS A 1 88 ? 11.967 4.043 -10.964 1.00 85.00 88 LYS A C 1
ATOM 698 O O . LYS A 1 88 ? 11.547 4.638 -9.980 1.00 85.00 88 LYS A O 1
ATOM 703 N N . ILE A 1 89 ? 11.252 3.161 -11.653 1.00 82.94 89 ILE A N 1
ATOM 704 C CA . ILE A 1 89 ? 9.923 2.707 -11.259 1.00 82.94 89 ILE A CA 1
ATOM 705 C C . ILE A 1 89 ? 9.982 2.023 -9.888 1.00 82.94 89 ILE A C 1
ATOM 707 O O . ILE A 1 89 ? 9.207 2.361 -8.999 1.00 82.94 89 ILE A O 1
ATOM 711 N N . LEU A 1 90 ? 10.922 1.093 -9.706 1.00 87.69 90 LEU A N 1
ATOM 712 C CA . LEU A 1 90 ? 11.076 0.341 -8.461 1.00 87.69 90 LEU A CA 1
ATOM 713 C C . LEU A 1 90 ? 11.536 1.228 -7.305 1.00 87.69 90 LEU A C 1
ATOM 715 O O . LEU A 1 90 ? 11.025 1.088 -6.198 1.00 87.69 90 LEU A O 1
ATOM 719 N N . LEU A 1 91 ? 12.421 2.194 -7.573 1.00 88.06 91 LEU A N 1
ATOM 720 C CA . LEU A 1 91 ? 12.792 3.212 -6.591 1.00 88.06 91 LEU A CA 1
ATOM 721 C C . LEU A 1 91 ? 11.562 3.991 -6.110 1.00 88.06 91 LEU A C 1
ATOM 723 O O . LEU A 1 91 ? 11.359 4.143 -4.911 1.00 88.06 91 LEU A O 1
ATOM 727 N N . ARG A 1 92 ? 10.702 4.429 -7.034 1.00 88.50 92 ARG A N 1
ATOM 728 C CA . ARG A 1 92 ? 9.494 5.176 -6.678 1.00 88.50 92 ARG A CA 1
ATOM 729 C C . ARG A 1 92 ? 8.468 4.326 -5.930 1.00 88.50 92 ARG A C 1
ATOM 731 O O . ARG A 1 92 ? 7.836 4.811 -4.999 1.00 88.50 92 ARG A O 1
ATOM 738 N N . LEU A 1 93 ? 8.322 3.054 -6.300 1.00 90.19 93 LEU A N 1
ATOM 739 C CA . LEU A 1 93 ? 7.507 2.113 -5.533 1.00 90.19 93 LEU A CA 1
ATOM 740 C C . LEU A 1 93 ? 8.027 1.947 -4.107 1.00 90.19 93 LEU A C 1
ATOM 742 O O . LEU A 1 93 ? 7.222 1.944 -3.182 1.00 90.19 93 LEU A O 1
ATOM 746 N N . ARG A 1 94 ? 9.350 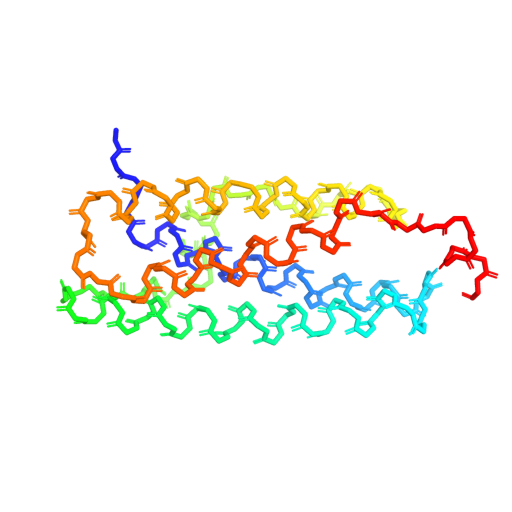1.846 -3.930 1.00 92.12 94 ARG A N 1
ATOM 747 C CA . ARG A 1 94 ? 9.983 1.768 -2.609 1.00 92.12 94 ARG A CA 1
ATOM 748 C C . ARG A 1 94 ? 9.682 3.013 -1.777 1.00 92.12 94 ARG A C 1
ATOM 750 O O . ARG A 1 94 ? 9.273 2.871 -0.631 1.00 92.12 94 ARG A O 1
ATOM 757 N N . GLU A 1 95 ? 9.825 4.207 -2.352 1.00 91.81 95 GLU A N 1
ATOM 758 C CA . GLU A 1 95 ? 9.472 5.471 -1.684 1.00 91.81 95 GLU A CA 1
ATOM 759 C C . GLU A 1 95 ? 7.999 5.479 -1.242 1.00 91.81 95 GLU A C 1
ATOM 761 O O . GLU A 1 95 ? 7.698 5.771 -0.085 1.00 91.81 95 GLU A O 1
ATOM 766 N N . ASN A 1 96 ? 7.076 5.089 -2.129 1.00 93.62 96 ASN A N 1
ATOM 767 C CA . ASN A 1 96 ? 5.649 5.014 -1.804 1.00 93.62 96 ASN A CA 1
ATOM 768 C C . ASN A 1 96 ? 5.376 3.992 -0.686 1.00 93.62 96 ASN A C 1
ATOM 770 O O . ASN A 1 96 ? 4.621 4.287 0.239 1.00 93.62 96 ASN A O 1
ATOM 774 N N . SER A 1 97 ? 6.024 2.824 -0.720 1.00 94.38 97 SER A N 1
ATOM 775 C CA . SER A 1 97 ? 5.933 1.821 0.346 1.00 94.38 97 SER A CA 1
ATOM 776 C C . SER A 1 97 ? 6.458 2.342 1.686 1.00 94.38 97 SER A C 1
ATOM 778 O O . SER A 1 97 ? 5.828 2.102 2.708 1.00 94.38 97 SER A O 1
ATOM 780 N N . GLN A 1 98 ? 7.558 3.097 1.709 1.00 94.38 98 GLN A N 1
ATOM 781 C CA . GLN A 1 98 ? 8.082 3.699 2.942 1.00 94.38 98 GLN A CA 1
ATOM 782 C C . GLN A 1 98 ? 7.124 4.745 3.529 1.00 94.38 98 GLN A C 1
ATOM 784 O O . GLN A 1 98 ? 6.930 4.787 4.744 1.00 94.38 98 GLN A O 1
ATOM 789 N N . LEU A 1 99 ? 6.487 5.560 2.682 1.00 93.75 99 LEU A N 1
ATOM 790 C CA . LEU A 1 99 ? 5.490 6.541 3.127 1.00 93.75 99 LEU A CA 1
ATOM 791 C C . LEU A 1 99 ? 4.267 5.865 3.757 1.00 93.75 99 LEU A C 1
ATOM 793 O O . LEU A 1 99 ? 3.817 6.278 4.826 1.00 93.75 99 LEU A O 1
ATOM 797 N N . ILE A 1 100 ? 3.751 4.812 3.118 1.00 94.56 100 ILE A N 1
ATOM 798 C CA . ILE A 1 100 ? 2.626 4.027 3.644 1.00 94.56 100 ILE A CA 1
ATOM 799 C C . ILE A 1 100 ? 3.027 3.340 4.958 1.00 94.56 100 ILE A C 1
ATOM 801 O O . ILE A 1 100 ? 2.254 3.358 5.916 1.00 94.56 100 ILE A O 1
ATOM 805 N N . LEU A 1 101 ? 4.249 2.803 5.044 1.00 94.94 101 LEU A N 1
ATOM 806 C CA . LEU A 1 101 ? 4.759 2.162 6.256 1.00 94.94 101 LEU A CA 1
ATOM 807 C C . LEU A 1 101 ? 4.795 3.143 7.427 1.00 94.94 101 LEU A C 1
ATOM 809 O O . LEU A 1 101 ? 4.257 2.835 8.485 1.00 94.94 101 LEU A O 1
ATOM 813 N N . GLY A 1 102 ? 5.332 4.349 7.224 1.00 93.94 102 GLY A N 1
ATOM 814 C CA . GLY A 1 102 ? 5.361 5.375 8.268 1.00 93.94 102 GLY A CA 1
ATOM 815 C C . GLY A 1 102 ? 3.964 5.759 8.775 1.00 93.94 102 GLY A C 1
ATOM 816 O O . GLY A 1 102 ? 3.784 6.015 9.966 1.00 93.94 102 GLY A O 1
ATOM 817 N N . GLN A 1 103 ? 2.950 5.746 7.901 1.00 92.94 103 GLN A N 1
ATOM 818 C CA . GLN A 1 103 ? 1.556 5.965 8.303 1.00 92.94 103 GLN A CA 1
ATOM 819 C C . GLN A 1 103 ? 1.014 4.805 9.142 1.00 92.94 103 GLN A C 1
ATOM 821 O O . GLN A 1 103 ? 0.430 5.050 10.197 1.00 92.94 103 GLN A O 1
ATOM 826 N N . ILE A 1 104 ? 1.238 3.558 8.714 1.00 93.50 104 ILE A N 1
ATOM 827 C CA . ILE A 1 104 ? 0.846 2.360 9.473 1.00 93.50 104 ILE A CA 1
ATOM 828 C C . ILE A 1 104 ? 1.514 2.357 10.850 1.00 93.50 104 ILE A C 1
ATOM 830 O O . ILE A 1 104 ? 0.857 2.076 11.845 1.00 93.50 104 ILE A O 1
ATOM 834 N N . GLU A 1 105 ? 2.797 2.705 10.938 1.00 92.88 105 GLU A N 1
ATOM 835 C CA . GLU A 1 105 ? 3.520 2.757 12.210 1.00 92.88 105 GLU A CA 1
ATOM 836 C C . GLU A 1 105 ? 2.986 3.831 13.158 1.00 92.88 105 GLU A C 1
ATOM 838 O O . GLU A 1 105 ? 2.961 3.617 14.371 1.00 92.88 105 GLU A O 1
ATOM 843 N N . SER A 1 106 ? 2.550 4.977 12.626 1.00 91.44 106 SER A N 1
ATOM 844 C CA . SER A 1 106 ? 1.873 6.001 13.426 1.00 91.44 106 SER A CA 1
ATOM 845 C C . SER A 1 106 ? 0.567 5.455 14.006 1.00 91.44 106 SER A C 1
ATOM 847 O O . SER A 1 106 ? 0.352 5.543 15.212 1.00 91.44 106 SER A O 1
ATOM 849 N N . TRP A 1 107 ? -0.263 4.817 13.176 1.00 89.38 107 TRP A N 1
ATOM 850 C CA . TRP A 1 107 ? -1.537 4.234 13.608 1.00 89.38 107 TRP A CA 1
ATOM 851 C C . TRP A 1 107 ? -1.364 3.072 14.587 1.00 89.38 107 TRP A C 1
ATOM 853 O O . TRP A 1 107 ? -2.070 3.001 15.589 1.00 89.38 107 TRP A O 1
ATOM 863 N N . ALA A 1 108 ? -0.374 2.208 14.367 1.00 89.75 108 ALA A N 1
ATOM 864 C CA . ALA A 1 108 ? -0.055 1.104 15.267 1.00 89.75 108 ALA A CA 1
ATOM 865 C C . ALA A 1 108 ? 0.337 1.586 16.675 1.00 89.75 108 ALA A C 1
ATOM 867 O O . ALA A 1 108 ? 0.063 0.900 17.657 1.00 89.75 108 ALA A O 1
ATOM 868 N N . LYS A 1 109 ? 0.972 2.762 16.790 1.00 88.69 109 LYS A N 1
ATOM 869 C CA . LYS A 1 109 ? 1.292 3.381 18.088 1.00 88.69 109 LYS A CA 1
ATOM 870 C C . LYS A 1 109 ? 0.055 3.953 18.776 1.00 88.69 109 LYS A C 1
ATOM 872 O O . LYS A 1 109 ? -0.029 3.889 19.998 1.00 88.69 109 LYS A O 1
ATOM 877 N N . GLU A 1 110 ? -0.876 4.513 18.008 1.00 87.75 110 GLU A N 1
ATOM 878 C CA . GLU A 1 110 ? -2.126 5.085 18.525 1.00 87.75 110 GLU A CA 1
ATOM 879 C C . GLU A 1 110 ? -3.137 3.998 18.934 1.00 87.75 110 GLU A C 1
ATOM 881 O O . GLU A 1 110 ? -3.884 4.181 19.892 1.00 87.75 110 GLU A O 1
ATOM 886 N N . GLN A 1 111 ? -3.132 2.850 18.249 1.00 85.75 111 GLN A N 1
ATOM 887 C CA . GLN A 1 111 ? -4.048 1.728 18.481 1.00 85.75 111 GLN A CA 1
ATOM 888 C C . GLN A 1 111 ? -3.301 0.384 18.630 1.00 85.75 111 GLN A C 1
ATOM 890 O O . GLN A 1 111 ? -3.472 -0.524 17.810 1.00 85.75 111 GLN A O 1
ATOM 895 N N . PRO A 1 112 ? -2.481 0.201 19.680 1.00 82.12 112 PRO A N 1
ATOM 896 C CA . PRO A 1 112 ? -1.610 -0.972 19.821 1.00 82.12 112 PRO A CA 1
ATOM 897 C C . PRO A 1 112 ? -2.362 -2.307 19.963 1.00 82.12 112 PRO A C 1
ATOM 899 O O . PRO A 1 112 ? -1.796 -3.367 19.700 1.00 82.12 112 PRO A O 1
ATOM 902 N N . GLN A 1 113 ? -3.635 -2.280 20.366 1.00 85.25 113 GLN A N 1
ATOM 903 C CA . GLN A 1 113 ? -4.487 -3.466 20.491 1.00 85.25 113 GLN A CA 1
ATOM 904 C C . GLN A 1 113 ? -5.012 -4.012 19.151 1.00 85.25 113 GLN A C 1
ATOM 906 O O . GLN A 1 113 ? -5.435 -5.170 19.094 1.00 85.25 113 GLN A O 1
ATOM 911 N N . GLU A 1 114 ? -4.991 -3.220 18.075 1.00 88.44 114 GLU A N 1
ATOM 912 C CA . GLU A 1 114 ? -5.481 -3.654 16.766 1.00 88.44 114 GLU A CA 1
ATOM 913 C C . GLU A 1 114 ? -4.400 -4.466 16.031 1.00 88.44 114 GLU A C 1
ATOM 915 O O . GLU A 1 114 ? -3.451 -3.953 15.435 1.00 88.44 114 GLU A O 1
ATOM 920 N N . LYS A 1 115 ? -4.556 -5.794 16.077 1.00 89.88 115 LYS A N 1
ATOM 921 C CA . LYS A 1 115 ? -3.619 -6.770 15.498 1.00 89.88 115 LYS A CA 1
ATOM 922 C C . LYS A 1 115 ? -3.490 -6.649 13.977 1.00 89.88 115 LYS A C 1
ATOM 924 O O . LYS A 1 115 ? -2.490 -7.106 13.420 1.00 89.88 115 LYS A O 1
ATOM 929 N N . LYS A 1 116 ? -4.479 -6.076 13.284 1.00 92.88 116 LYS A N 1
ATOM 930 C CA . LYS A 1 116 ? -4.420 -5.854 11.834 1.00 92.88 116 LYS A CA 1
ATOM 931 C C . LYS A 1 116 ? -3.306 -4.873 11.457 1.00 92.88 116 LYS A C 1
ATOM 933 O O . LYS A 1 116 ? -2.671 -5.093 10.429 1.00 92.88 116 LYS A O 1
ATOM 938 N N . TRP A 1 117 ? -2.971 -3.893 12.305 1.00 93.06 117 TRP A N 1
ATOM 939 C CA . TRP A 1 117 ? -1.847 -2.982 12.050 1.00 93.06 117 TRP A CA 1
ATOM 940 C C . TRP A 1 117 ? -0.509 -3.710 11.944 1.00 93.06 117 TRP A C 1
ATOM 942 O O . TRP A 1 117 ? 0.271 -3.438 11.034 1.00 93.06 117 TRP A O 1
ATOM 952 N N . ALA A 1 118 ? -0.270 -4.690 12.819 1.00 91.50 118 ALA A N 1
ATOM 953 C CA . ALA A 1 118 ? 0.936 -5.511 12.762 1.00 91.50 118 ALA A CA 1
ATOM 954 C C . ALA A 1 118 ? 1.009 -6.331 11.463 1.00 91.50 118 ALA A C 1
ATOM 956 O O . ALA A 1 118 ? 2.071 -6.425 10.857 1.00 91.50 118 ALA A O 1
ATOM 957 N N . LYS A 1 119 ? -0.123 -6.875 10.993 1.00 93.50 119 LYS A N 1
ATOM 958 C CA . LYS A 1 119 ? -0.183 -7.607 9.716 1.00 93.50 119 LYS A CA 1
ATOM 959 C C . LYS A 1 119 ? 0.123 -6.704 8.522 1.00 93.50 119 LYS A C 1
ATOM 961 O O . LYS A 1 119 ? 0.913 -7.088 7.667 1.00 93.50 119 LYS A O 1
ATOM 966 N N . LEU A 1 120 ? -0.481 -5.513 8.486 1.00 94.50 120 LEU A N 1
ATOM 967 C CA . LEU A 1 120 ? -0.237 -4.513 7.442 1.00 94.50 120 LEU A CA 1
ATOM 968 C C . LEU A 1 120 ? 1.235 -4.088 7.415 1.00 94.50 120 LEU A C 1
ATOM 970 O O . LEU A 1 120 ? 1.842 -4.026 6.349 1.00 94.50 120 LEU A O 1
ATOM 974 N N . LYS A 1 121 ? 1.816 -3.854 8.597 1.00 94.69 121 LYS A N 1
ATOM 975 C CA . LYS A 1 121 ? 3.228 -3.506 8.751 1.00 94.69 121 LYS A CA 1
ATOM 976 C C . LYS A 1 121 ? 4.139 -4.591 8.172 1.00 94.69 121 LYS A C 1
ATOM 978 O O . LYS A 1 121 ? 4.943 -4.288 7.297 1.00 94.69 121 LYS A O 1
ATOM 983 N N . VAL A 1 122 ? 3.973 -5.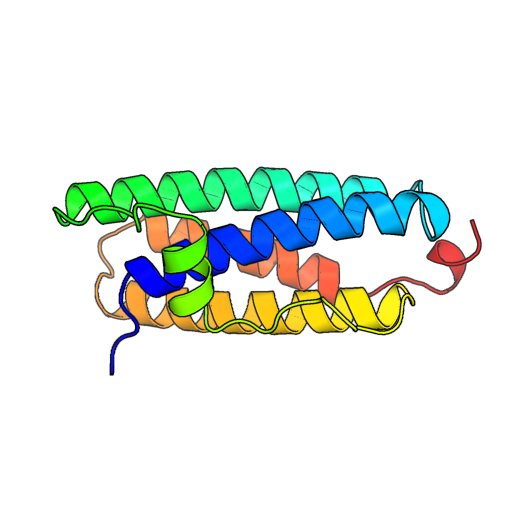839 8.616 1.00 94.19 122 VAL A N 1
ATOM 984 C CA . VAL A 1 122 ? 4.809 -6.969 8.178 1.00 94.19 122 VAL A CA 1
ATOM 985 C C . VAL A 1 122 ? 4.728 -7.166 6.665 1.00 94.19 122 VAL A C 1
ATOM 987 O O . VAL A 1 122 ? 5.761 -7.271 6.012 1.00 94.19 122 VAL A O 1
ATOM 990 N N . ALA A 1 123 ? 3.523 -7.141 6.087 1.00 93.31 123 ALA A N 1
ATOM 991 C CA . ALA A 1 123 ? 3.349 -7.316 4.644 1.00 93.31 123 ALA A CA 1
ATOM 992 C C . ALA A 1 123 ? 4.096 -6.241 3.829 1.00 93.31 123 ALA A C 1
ATOM 994 O O . ALA A 1 123 ? 4.710 -6.524 2.797 1.00 93.31 123 ALA A O 1
ATOM 995 N N . LEU A 1 124 ? 4.094 -4.997 4.313 1.00 94.06 124 LEU A N 1
ATOM 996 C CA . LEU A 1 124 ? 4.775 -3.896 3.645 1.00 94.06 124 LEU A CA 1
ATOM 997 C C . LEU A 1 124 ? 6.298 -3.925 3.848 1.00 94.06 124 LEU A C 1
ATOM 999 O O . LEU A 1 124 ? 7.032 -3.584 2.921 1.00 94.06 124 LEU A O 1
ATOM 1003 N N . GLU A 1 125 ? 6.778 -4.360 5.016 1.00 94.38 125 GLU A N 1
ATOM 1004 C CA . GLU A 1 125 ? 8.204 -4.599 5.283 1.00 94.38 125 GLU A CA 1
ATOM 1005 C C . GLU A 1 125 ? 8.762 -5.716 4.388 1.00 94.38 125 GLU A C 1
ATOM 1007 O O . GLU A 1 125 ? 9.800 -5.531 3.753 1.00 94.38 125 GLU A O 1
ATOM 1012 N N . GLU A 1 126 ? 8.047 -6.835 4.253 1.00 93.19 126 GLU A N 1
ATOM 1013 C CA . GLU A 1 126 ? 8.414 -7.929 3.343 1.00 93.19 126 GLU A CA 1
ATOM 1014 C C . GLU A 1 126 ? 8.506 -7.445 1.889 1.00 93.19 126 GLU A C 1
ATOM 1016 O O . GLU A 1 126 ? 9.491 -7.709 1.193 1.00 93.19 126 GLU A O 1
ATOM 1021 N N . ARG A 1 127 ? 7.521 -6.657 1.440 1.00 93.06 127 ARG A N 1
ATOM 1022 C CA . ARG A 1 127 ? 7.543 -6.040 0.107 1.00 93.06 127 ARG A CA 1
ATOM 1023 C C . ARG A 1 127 ? 8.728 -5.095 -0.070 1.00 93.06 127 ARG A C 1
ATOM 1025 O O . ARG A 1 127 ? 9.352 -5.085 -1.132 1.00 93.06 127 ARG A O 1
ATOM 1032 N N . LEU A 1 128 ? 9.040 -4.286 0.942 1.00 92.94 128 LEU A N 1
ATOM 1033 C CA . LEU A 1 128 ? 10.182 -3.375 0.905 1.00 92.94 128 LEU A CA 1
ATOM 1034 C C . LEU A 1 128 ? 11.493 -4.138 0.749 1.00 92.94 128 LEU A C 1
ATOM 1036 O O . LEU A 1 128 ? 12.283 -3.763 -0.112 1.00 92.94 128 LEU A O 1
ATOM 1040 N N . LEU A 1 129 ? 11.689 -5.234 1.485 1.00 91.06 129 LEU A N 1
ATOM 1041 C CA . LEU A 1 129 ? 12.873 -6.087 1.343 1.00 91.06 129 LEU A CA 1
ATOM 1042 C C . LEU A 1 129 ? 13.034 -6.599 -0.096 1.00 91.06 129 LEU A C 1
ATOM 1044 O O . LEU A 1 129 ? 14.134 -6.561 -0.647 1.00 91.06 129 LEU A O 1
ATOM 1048 N N . GLU A 1 130 ? 11.942 -7.008 -0.749 1.00 89.31 130 GLU A N 1
ATOM 1049 C CA . GLU A 1 130 ? 11.986 -7.418 -2.159 1.00 89.31 130 GLU A CA 1
ATOM 1050 C C . GLU A 1 130 ? 12.341 -6.258 -3.116 1.00 89.31 130 GLU A C 1
ATOM 1052 O O . GLU A 1 130 ? 12.991 -6.480 -4.142 1.00 89.31 130 GLU A O 1
ATOM 1057 N N . LEU A 1 131 ? 11.932 -5.024 -2.797 1.00 86.88 131 LEU A N 1
ATOM 1058 C CA . LEU A 1 131 ? 12.223 -3.819 -3.585 1.00 86.88 131 LEU A CA 1
ATOM 1059 C C . LEU A 1 131 ? 13.646 -3.279 -3.360 1.00 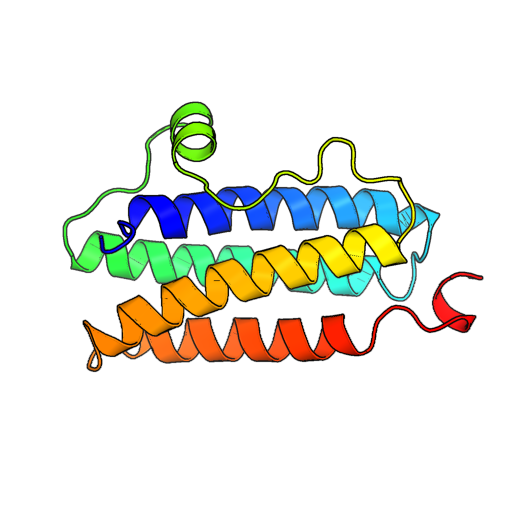86.88 131 LEU A C 1
ATOM 1061 O O . LEU A 1 131 ? 14.227 -2.710 -4.286 1.00 86.88 131 LEU A O 1
ATOM 1065 N N . GLU A 1 132 ? 14.220 -3.452 -2.165 1.00 80.25 132 GLU A N 1
ATOM 1066 C CA . GLU A 1 132 ? 15.573 -2.990 -1.816 1.00 80.25 132 GLU A CA 1
ATOM 1067 C C . GLU A 1 132 ? 16.667 -3.691 -2.608 1.00 80.25 132 GLU A C 1
ATOM 1069 O O . GLU A 1 132 ? 17.639 -3.054 -3.016 1.00 80.25 132 GLU A O 1
ATOM 1074 N N . VAL A 1 133 ? 16.484 -4.984 -2.875 1.00 74.19 133 VAL A N 1
ATOM 1075 C CA . VAL A 1 133 ? 17.416 -5.769 -3.694 1.00 74.19 133 VAL A CA 1
ATOM 1076 C C . VAL A 1 133 ? 17.514 -5.196 -5.115 1.00 74.19 133 VAL A C 1
ATOM 1078 O O . VAL A 1 133 ? 18.547 -5.350 -5.770 1.00 74.19 133 VAL A O 1
ATOM 1081 N N . GLY A 1 134 ? 16.477 -4.475 -5.565 1.00 68.19 134 GLY A N 1
ATOM 1082 C CA . GLY A 1 134 ? 16.408 -3.858 -6.883 1.00 68.19 134 GLY A CA 1
ATOM 1083 C C . GLY A 1 134 ? 16.508 -4.879 -8.024 1.00 68.19 134 GLY A C 1
ATOM 1084 O O . GLY A 1 134 ? 16.678 -6.080 -7.798 1.00 68.19 134 GLY A O 1
ATOM 1085 N N . PRO A 1 135 ? 16.380 -4.435 -9.285 1.00 71.06 135 PRO A N 1
ATOM 1086 C CA . PRO A 1 135 ? 16.558 -5.323 -10.417 1.00 71.06 135 PRO A CA 1
ATOM 1087 C C . PRO A 1 135 ? 18.053 -5.597 -10.616 1.00 71.06 135 PRO A C 1
ATOM 1089 O O . PRO A 1 135 ? 18.836 -4.667 -10.843 1.00 71.06 135 PRO A O 1
ATOM 1092 N N . LYS A 1 136 ? 18.477 -6.864 -10.574 1.00 77.06 136 LYS A N 1
ATOM 1093 C CA . LYS A 1 136 ? 19.864 -7.213 -10.939 1.00 77.06 136 LYS A CA 1
ATOM 1094 C C . LYS A 1 136 ? 20.073 -6.965 -12.439 1.00 77.06 136 LYS A C 1
ATOM 1096 O O . LYS A 1 136 ? 19.141 -7.094 -13.226 1.00 77.06 136 LYS A O 1
ATOM 1101 N N . ARG A 1 137 ? 21.308 -6.671 -12.882 1.00 67.88 137 ARG A N 1
ATOM 1102 C CA . ARG A 1 137 ? 21.633 -6.464 -14.321 1.00 67.88 137 ARG A CA 1
ATOM 1103 C C . ARG A 1 137 ? 21.134 -7.599 -15.231 1.00 67.88 137 ARG A C 1
ATOM 1105 O O . ARG A 1 137 ? 20.747 -7.350 -16.368 1.00 67.88 137 ARG A O 1
ATOM 1112 N N . GLN A 1 138 ? 21.114 -8.824 -14.714 1.00 68.19 138 GLN A N 1
ATOM 1113 C CA . GLN A 1 138 ? 20.638 -10.019 -15.417 1.00 68.19 138 GLN A CA 1
ATOM 1114 C C . GLN A 1 138 ? 19.109 -10.027 -15.616 1.00 68.19 138 GLN A C 1
ATOM 1116 O O . GLN A 1 138 ? 18.618 -10.659 -16.538 1.00 68.19 138 GLN A O 1
ATOM 1121 N N . GLU A 1 139 ? 18.357 -9.285 -14.800 1.00 69.06 139 GLU A N 1
ATOM 1122 C CA . GLU A 1 139 ? 16.886 -9.226 -14.812 1.00 69.06 139 GLU A CA 1
ATOM 1123 C C . GLU A 1 139 ? 16.330 -8.146 -15.753 1.00 69.06 139 GLU A C 1
ATOM 1125 O O . GLU A 1 139 ? 15.121 -8.090 -15.977 1.00 69.06 139 GLU A O 1
ATOM 1130 N N . LEU A 1 140 ? 17.213 -7.279 -16.266 1.00 63.84 140 LEU A N 1
ATOM 1131 C CA . LEU A 1 140 ? 16.922 -6.181 -17.198 1.00 63.84 140 LEU A CA 1
ATOM 1132 C C . LEU A 1 140 ? 17.226 -6.541 -18.662 1.00 63.84 140 LEU A C 1
ATOM 1134 O O . LEU A 1 140 ? 16.993 -5.720 -19.544 1.00 63.84 140 LEU A O 1
ATOM 1138 N N . SER A 1 141 ? 17.803 -7.722 -18.902 1.00 54.72 141 SER A N 1
ATOM 1139 C CA . SER A 1 141 ? 18.334 -8.153 -20.205 1.00 54.72 141 SER A CA 1
ATOM 1140 C C . SER A 1 141 ? 17.570 -9.345 -20.805 1.00 54.72 141 SER A C 1
ATOM 1142 O O . SER A 1 141 ? 18.090 -9.983 -21.717 1.00 54.72 141 SER A O 1
ATOM 1144 N N . ALA A 1 142 ? 16.388 -9.676 -20.268 1.00 49.44 142 ALA A N 1
ATOM 1145 C CA . ALA A 1 142 ? 15.588 -10.847 -20.641 1.00 49.44 142 ALA A CA 1
ATOM 1146 C C . ALA A 1 142 ? 14.239 -10.458 -21.253 1.00 49.44 142 ALA A C 1
ATOM 1148 O O . ALA A 1 142 ? 13.590 -9.539 -20.700 1.00 49.44 142 ALA A O 1
#

Secondary structure (DSSP, 8-state):
-PPPHHHHHHHHHHHHHHHHHHHHHHHHH-TTTHHHHHHHHHHHHHHHHHHHHHHHHHTT----SSHHHHHHH--SPP-TT--S-HHHHHHHHHHHHHHHHHHHHHHHHH-TT-HHHHHHHHHHHHHHHHHHT---GGGS--

InterPro domains:
  IPR009078 Ferritin-like superfamily [SSF47240] (5-106)

Organism: NCBI:txid694433

pLDDT: mean 87.38, std 10.16, range [37.94, 95.75]